Protein AF-A0A847ESX6-F1 (afdb_monomer)

Organism: NCBI:txid2099670

Mean predicted aligned error: 8.02 Å

pLDDT: mean 82.19, std 10.92, range [34.5, 93.5]

Sequence (165 aa):
MLENREIPPISSFENTEIENQYFTDILIKENPRFFQEMELWESNSNMAFLSNDALISQEDKEILPPYMYFVFSKYGLTQFNCSSRCPLGIEIMNKAVRGIIELGNGEGVKDLIVSQWKAFHRVRRTKGLLKLKMDIRSLTVSGMHINGGVRDFYENILTNTSLII

Nearest PDB structures (foldseek):
  4bts-assembly1_AJ  TM=2.901E-01  e=7.976E+00  Tetrahymena thermophila

Secondary structure (DSSP, 8-state):
------PPPGGG-SSHHHHHHHHHHHHHHH-TTT-EEEEETTTTEEEEEEE-STTS-HHHHHHS-S-SEEEEETTEEEEEEES-SSPPPHHHHHHHHHHHHHHHTTSPEEEEEEEEEEE----GGGTT----SEEEEEEEEEEEEETTHHHHHHHHTGGGSTT--

Structure (mmCIF, N/CA/C/O backbone):
data_AF-A0A847ESX6-F1
#
_entry.id   AF-A0A847ESX6-F1
#
loop_
_atom_site.group_PDB
_atom_site.id
_atom_site.type_symbol
_atom_site.label_atom_id
_atom_site.label_alt_id
_atom_site.label_comp_id
_atom_site.label_asym_id
_atom_site.label_entity_id
_atom_site.label_seq_id
_atom_site.pdbx_PDB_ins_code
_atom_site.Cartn_x
_atom_site.Cartn_y
_atom_site.Cartn_z
_atom_site.occupancy
_atom_site.B_iso_or_equiv
_atom_site.auth_seq_id
_atom_site.auth_comp_id
_atom_site.auth_asym_id
_atom_site.auth_atom_id
_atom_site.pdbx_PDB_model_num
ATOM 1 N N . MET A 1 1 ? -3.237 27.431 -7.452 1.00 34.50 1 MET A N 1
ATOM 2 C CA . MET A 1 1 ? -2.524 27.713 -8.712 1.00 34.50 1 MET A CA 1
ATOM 3 C C . MET A 1 1 ? -1.583 26.545 -8.887 1.00 34.50 1 MET A C 1
ATOM 5 O O . MET A 1 1 ? -0.622 26.478 -8.139 1.00 34.50 1 MET A O 1
ATOM 9 N N . LEU A 1 2 ? -1.935 25.589 -9.746 1.00 40.19 2 LEU A N 1
ATOM 10 C CA . LEU A 1 2 ? -1.064 24.463 -10.077 1.00 40.19 2 LEU A CA 1
ATOM 11 C C . LEU A 1 2 ? 0.121 25.052 -10.842 1.00 40.19 2 LEU A C 1
ATOM 13 O O . LEU A 1 2 ? -0.061 25.586 -11.937 1.00 40.19 2 LEU A O 1
ATOM 17 N N . GLU A 1 3 ? 1.304 25.074 -10.233 1.00 41.41 3 GLU A N 1
ATOM 18 C CA . GLU A 1 3 ? 2.518 25.365 -10.987 1.00 41.41 3 GLU A CA 1
ATOM 19 C C . GLU A 1 3 ? 2.617 24.322 -12.102 1.00 41.41 3 GLU A C 1
ATOM 21 O O . GLU A 1 3 ? 2.575 23.122 -11.837 1.00 41.41 3 GLU A O 1
ATOM 26 N N . ASN A 1 4 ? 2.713 24.790 -13.350 1.00 45.53 4 ASN A N 1
ATOM 27 C CA . ASN A 1 4 ? 3.018 23.971 -14.518 1.00 45.53 4 ASN A CA 1
ATOM 28 C C . ASN A 1 4 ? 4.405 23.347 -14.327 1.00 45.53 4 ASN A C 1
ATOM 30 O O . ASN A 1 4 ? 5.403 23.862 -14.831 1.00 45.53 4 ASN A O 1
ATOM 34 N N . ARG A 1 5 ? 4.491 22.266 -13.557 1.00 56.41 5 ARG A N 1
ATOM 35 C CA . ARG A 1 5 ? 5.673 21.421 -13.544 1.00 56.41 5 ARG A CA 1
ATOM 36 C C . ARG A 1 5 ? 5.587 20.522 -14.757 1.00 56.41 5 ARG A C 1
ATOM 38 O O . ARG A 1 5 ? 4.660 19.727 -14.893 1.00 56.41 5 ARG A O 1
ATOM 45 N N . GLU A 1 6 ? 6.557 20.672 -15.646 1.00 61.91 6 GLU A N 1
ATOM 46 C CA . GLU A 1 6 ? 6.801 19.688 -16.687 1.00 61.91 6 GLU A CA 1
ATOM 47 C C . GLU A 1 6 ? 7.205 18.391 -15.985 1.00 61.91 6 GLU A C 1
ATOM 49 O O . GLU A 1 6 ? 8.314 18.271 -15.461 1.00 61.91 6 GLU A O 1
ATOM 54 N N . ILE A 1 7 ? 6.266 17.446 -15.894 1.00 68.75 7 ILE A N 1
ATOM 55 C CA . ILE A 1 7 ? 6.563 16.115 -15.379 1.00 68.75 7 ILE A CA 1
ATOM 56 C C . ILE A 1 7 ? 7.631 15.524 -16.303 1.00 68.75 7 ILE A C 1
ATOM 58 O O . ILE A 1 7 ? 7.418 15.491 -17.522 1.00 68.75 7 ILE A O 1
ATOM 62 N N . PRO A 1 8 ? 8.782 15.085 -15.768 1.00 71.31 8 PRO A N 1
ATOM 63 C CA . PRO A 1 8 ? 9.856 14.573 -16.597 1.00 71.31 8 PRO A CA 1
ATOM 64 C C . PRO A 1 8 ? 9.357 13.429 -17.502 1.00 71.31 8 PRO A C 1
ATOM 66 O O . PRO A 1 8 ? 8.606 12.550 -17.052 1.00 71.31 8 PRO A O 1
ATOM 69 N N . PRO A 1 9 ? 9.722 13.426 -18.796 1.00 71.62 9 PRO A N 1
ATOM 70 C CA . PRO A 1 9 ? 9.326 12.358 -19.707 1.00 71.62 9 PRO A CA 1
ATOM 71 C C . PRO A 1 9 ? 9.936 11.029 -19.250 1.00 71.62 9 PRO A C 1
ATOM 73 O O . PRO A 1 9 ? 11.037 11.014 -18.721 1.00 71.62 9 PRO A O 1
ATOM 76 N N . ILE A 1 10 ? 9.262 9.900 -19.491 1.00 67.38 10 ILE A N 1
ATOM 77 C CA . ILE A 1 10 ? 9.722 8.554 -19.068 1.00 67.38 10 ILE A CA 1
ATOM 78 C C . ILE A 1 10 ? 11.192 8.295 -19.461 1.00 67.38 10 ILE A C 1
ATOM 80 O O . ILE A 1 10 ? 11.952 7.695 -18.709 1.00 67.38 10 ILE A O 1
ATOM 84 N N . SER A 1 11 ? 11.628 8.827 -20.608 1.00 66.81 11 SER A N 1
ATOM 85 C CA . SER A 1 11 ? 13.001 8.710 -21.113 1.00 66.81 11 SER A CA 1
ATOM 86 C C . SER A 1 11 ? 14.084 9.371 -20.248 1.00 66.81 11 SER A C 1
ATOM 88 O O . SER A 1 11 ? 15.261 9.189 -20.544 1.00 66.81 11 SER A O 1
ATOM 90 N N . SER A 1 12 ? 13.732 10.178 -19.242 1.00 72.12 12 SER A N 1
ATOM 91 C CA . SER A 1 12 ? 14.706 10.822 -18.351 1.00 72.12 12 SER A CA 1
ATOM 92 C C . SER A 1 12 ? 15.151 9.941 -17.186 1.00 72.12 12 SER A C 1
ATOM 94 O O . SER A 1 12 ? 16.097 10.305 -16.491 1.00 72.12 12 SER A O 1
ATOM 96 N N . PHE A 1 13 ? 14.468 8.824 -16.933 1.00 76.69 13 PHE A N 1
ATOM 97 C CA . PHE A 1 13 ? 14.797 7.925 -15.832 1.00 76.69 13 PHE A CA 1
ATOM 98 C C . PHE A 1 13 ? 15.602 6.730 -16.337 1.00 76.69 13 PHE A C 1
ATOM 100 O O . PHE A 1 13 ? 15.223 6.078 -17.306 1.00 76.69 13 PHE A O 1
ATOM 107 N N . GLU A 1 14 ? 16.718 6.433 -15.666 1.00 75.06 14 GLU A N 1
ATOM 108 C CA . GLU A 1 14 ? 17.575 5.298 -16.032 1.00 75.06 14 GLU A CA 1
ATOM 109 C C . GLU A 1 14 ? 16.876 3.956 -15.775 1.00 75.06 14 GLU A C 1
ATOM 111 O O . GLU A 1 14 ? 17.063 3.021 -16.545 1.00 75.06 14 GLU A O 1
ATOM 116 N N . ASN A 1 15 ? 16.066 3.872 -14.709 1.00 84.88 15 ASN A N 1
ATOM 117 C CA . ASN A 1 15 ? 15.321 2.680 -14.296 1.00 84.88 15 ASN A CA 1
ATOM 118 C C . ASN A 1 15 ? 13.993 3.053 -13.611 1.00 84.88 15 ASN A C 1
ATOM 120 O O . ASN A 1 15 ? 13.876 4.122 -13.007 1.00 84.88 15 ASN A O 1
ATOM 124 N N . THR A 1 16 ? 13.035 2.117 -13.602 1.00 85.00 16 THR A N 1
ATOM 125 C CA . THR A 1 16 ? 11.720 2.271 -12.944 1.00 85.00 16 THR A CA 1
ATOM 126 C C . THR A 1 16 ? 11.823 2.562 -11.449 1.00 85.00 16 THR A C 1
ATOM 128 O O . THR A 1 16 ? 10.997 3.283 -10.902 1.00 85.00 16 THR A O 1
ATOM 131 N N . GLU A 1 17 ? 12.848 2.043 -10.769 1.00 86.62 17 GLU A N 1
ATOM 132 C CA . GLU A 1 17 ? 13.025 2.284 -9.333 1.00 86.62 17 GLU A CA 1
ATOM 133 C C . GLU A 1 17 ? 13.301 3.757 -9.009 1.00 86.62 17 GLU A C 1
ATOM 135 O O . GLU A 1 17 ? 12.810 4.276 -8.007 1.00 86.62 17 GLU A O 1
ATOM 140 N N . ILE A 1 18 ? 14.067 4.434 -9.868 1.00 86.75 18 ILE A N 1
ATOM 141 C CA . ILE A 1 18 ? 14.423 5.847 -9.700 1.00 86.75 18 ILE A CA 1
ATOM 142 C C . ILE A 1 18 ? 13.198 6.719 -9.970 1.00 86.75 18 ILE A C 1
ATOM 144 O O . ILE A 1 18 ? 12.928 7.650 -9.215 1.00 86.75 18 ILE A O 1
ATOM 148 N N . GLU A 1 19 ? 12.435 6.384 -11.010 1.00 88.06 19 GLU A N 1
ATOM 149 C CA . GLU A 1 19 ? 11.162 7.037 -11.315 1.00 88.06 19 GLU A CA 1
ATOM 150 C C . GLU A 1 19 ? 10.180 6.911 -10.143 1.00 88.06 19 GLU A C 1
ATOM 152 O O . GLU A 1 19 ? 9.670 7.909 -9.636 1.00 88.06 19 GLU A O 1
ATOM 157 N N . ASN A 1 20 ? 9.976 5.692 -9.642 1.00 89.62 20 ASN A N 1
ATOM 158 C CA . ASN A 1 20 ? 9.097 5.439 -8.507 1.00 89.62 20 ASN A CA 1
ATOM 159 C C . ASN A 1 20 ? 9.529 6.206 -7.253 1.00 89.62 20 ASN A C 1
ATOM 161 O O . ASN A 1 20 ? 8.683 6.779 -6.562 1.00 89.62 20 ASN A O 1
ATOM 165 N N . GLN A 1 21 ? 10.830 6.224 -6.947 1.00 88.94 21 GLN A N 1
ATOM 166 C CA . GLN A 1 21 ? 11.340 6.952 -5.788 1.00 88.94 21 GLN A CA 1
ATOM 167 C C . GLN A 1 21 ? 11.126 8.460 -5.943 1.00 88.94 21 GLN A C 1
ATOM 169 O O . GLN A 1 21 ? 10.673 9.094 -4.998 1.00 88.94 21 GLN A O 1
ATOM 174 N N . TYR A 1 22 ? 11.355 9.018 -7.136 1.00 89.25 22 TYR A N 1
ATOM 175 C CA . TYR A 1 22 ? 11.132 10.437 -7.417 1.00 89.25 22 TYR A CA 1
ATOM 176 C C . TYR A 1 22 ? 9.694 10.871 -7.097 1.00 89.25 22 TYR A C 1
ATOM 178 O O . TYR A 1 22 ? 9.482 11.836 -6.362 1.00 89.25 22 TYR A O 1
ATOM 186 N N . PHE A 1 23 ? 8.697 10.127 -7.582 1.00 87.75 23 PHE A N 1
ATOM 187 C CA . PHE A 1 23 ? 7.294 10.419 -7.272 1.00 87.75 23 PHE A CA 1
ATOM 188 C C . PHE A 1 23 ? 6.951 10.163 -5.800 1.00 87.75 23 PHE A C 1
ATOM 190 O O . PHE A 1 23 ? 6.185 10.919 -5.206 1.00 87.75 23 PHE A O 1
ATOM 197 N N . THR A 1 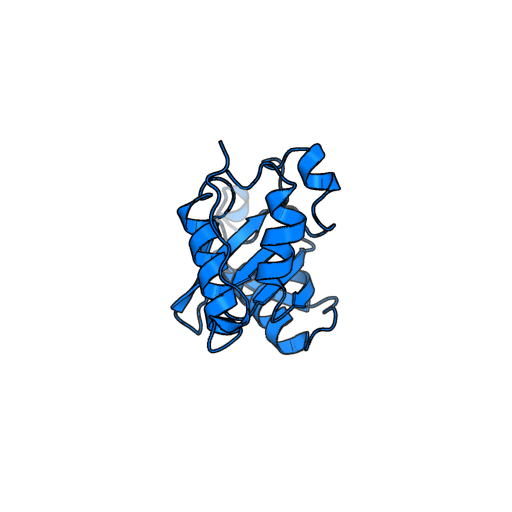24 ? 7.540 9.135 -5.185 1.00 89.19 24 THR A N 1
ATOM 198 C CA . THR A 1 24 ? 7.356 8.851 -3.752 1.00 89.19 24 THR A CA 1
ATOM 199 C C . THR A 1 24 ? 7.859 10.016 -2.891 1.00 89.19 24 TH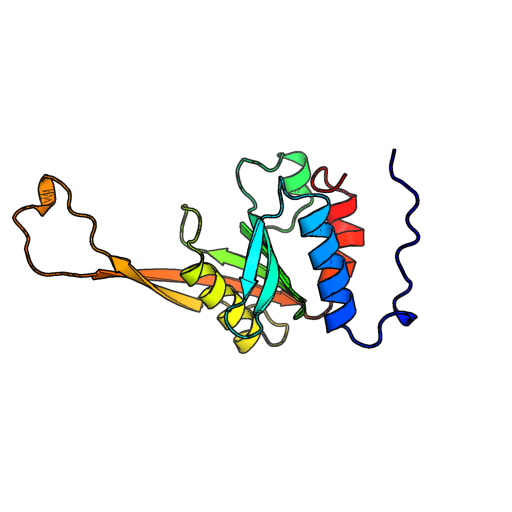R A C 1
ATOM 201 O O . THR A 1 24 ? 7.160 10.453 -1.976 1.00 89.19 24 THR A O 1
ATOM 204 N N . ASP A 1 25 ? 9.025 10.573 -3.219 1.00 89.00 25 ASP A N 1
ATOM 205 C CA . ASP A 1 25 ? 9.619 11.705 -2.504 1.00 89.00 25 ASP A CA 1
ATOM 206 C C . ASP A 1 25 ? 8.782 12.983 -2.665 1.00 89.00 25 ASP A C 1
ATOM 208 O O . ASP A 1 25 ? 8.611 13.738 -1.704 1.00 89.00 25 ASP A O 1
ATOM 212 N N . ILE A 1 26 ? 8.209 13.210 -3.854 1.00 88.50 26 ILE A N 1
ATOM 213 C CA . ILE A 1 26 ? 7.261 14.307 -4.100 1.00 88.50 26 ILE A CA 1
ATOM 214 C C . ILE A 1 26 ? 6.038 14.174 -3.189 1.00 88.50 26 ILE A C 1
ATOM 216 O O . ILE A 1 26 ? 5.671 15.134 -2.511 1.00 88.50 26 ILE A O 1
ATOM 220 N N . LEU A 1 27 ? 5.429 12.985 -3.127 1.00 88.19 27 LEU A N 1
ATOM 221 C CA . LEU A 1 27 ? 4.242 12.743 -2.302 1.00 88.19 27 LEU A CA 1
ATOM 222 C C . LEU A 1 27 ? 4.501 13.033 -0.820 1.00 88.19 27 LEU A C 1
ATOM 224 O O . LEU A 1 27 ? 3.688 13.694 -0.173 1.00 88.19 27 LEU A O 1
ATOM 228 N N . ILE A 1 28 ? 5.649 12.591 -0.301 1.00 88.19 28 ILE A N 1
ATOM 229 C CA . ILE A 1 28 ? 6.047 12.817 1.095 1.00 88.19 28 ILE A CA 1
ATOM 230 C C . ILE A 1 28 ? 6.293 14.305 1.362 1.00 88.19 28 ILE A C 1
ATOM 232 O O . ILE A 1 28 ? 5.821 14.849 2.362 1.00 88.19 28 ILE A O 1
ATOM 236 N N . LYS A 1 29 ? 7.040 14.973 0.478 1.00 87.00 29 LYS A N 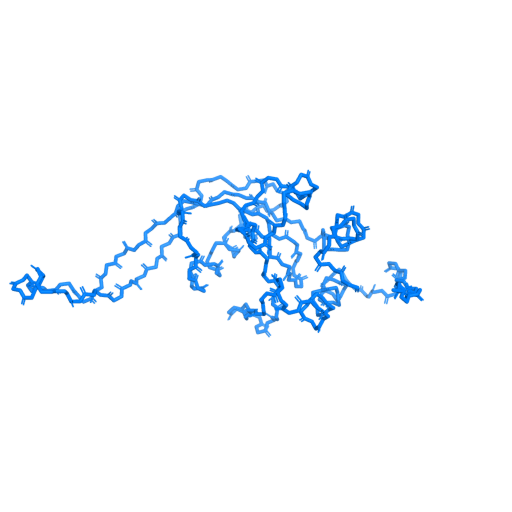1
ATOM 237 C CA . LYS A 1 29 ? 7.493 16.349 0.700 1.00 87.00 29 LYS A CA 1
ATOM 238 C C . LYS A 1 29 ? 6.372 17.372 0.549 1.00 87.00 29 LYS A C 1
ATOM 240 O O . LYS A 1 29 ? 6.331 18.343 1.302 1.00 87.00 29 LYS A O 1
ATOM 245 N N . GLU A 1 30 ? 5.498 17.181 -0.431 1.00 85.38 30 GLU A N 1
ATOM 246 C CA . GLU A 1 30 ? 4.485 18.176 -0.798 1.00 85.38 30 GLU A CA 1
ATOM 247 C C . GLU A 1 30 ? 3.166 17.954 -0.066 1.00 85.38 30 GLU A C 1
ATOM 249 O O . GLU A 1 30 ? 2.481 18.920 0.265 1.00 85.38 30 GLU A O 1
ATOM 254 N N . ASN A 1 31 ? 2.846 16.701 0.274 1.00 85.50 31 ASN A N 1
ATOM 255 C CA . ASN A 1 31 ? 1.551 16.338 0.846 1.00 85.50 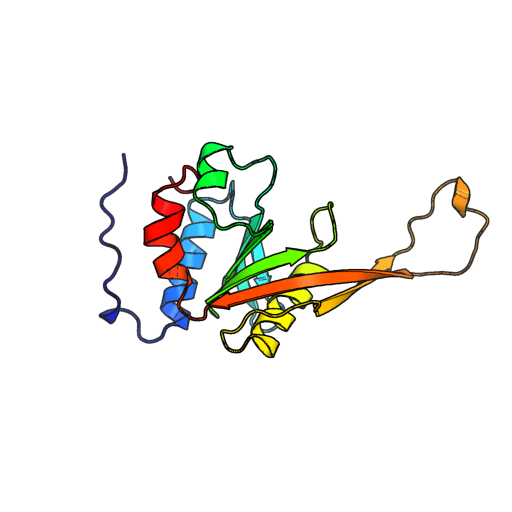31 ASN A CA 1
ATOM 256 C C . ASN A 1 31 ? 1.664 15.553 2.170 1.00 85.50 31 ASN A C 1
ATOM 258 O O . ASN A 1 31 ? 0.961 14.553 2.358 1.00 85.50 31 ASN A O 1
ATOM 262 N N . PRO A 1 32 ? 2.450 16.026 3.163 1.00 83.56 32 PRO A N 1
ATOM 263 C CA . PRO A 1 32 ? 2.685 15.301 4.419 1.00 83.56 32 PRO A CA 1
ATOM 264 C C . PRO A 1 32 ? 1.425 15.134 5.283 1.00 83.56 32 PRO A C 1
ATOM 266 O O . PRO A 1 32 ? 1.409 14.369 6.245 1.00 83.56 32 PRO A O 1
ATOM 269 N N . ARG A 1 33 ? 0.350 15.873 4.976 1.00 84.06 33 ARG A N 1
ATOM 270 C CA . ARG A 1 33 ? -0.936 15.759 5.675 1.00 84.06 33 ARG A CA 1
ATOM 271 C C . ARG A 1 33 ? -1.636 14.429 5.390 1.00 84.06 33 ARG A C 1
ATOM 273 O O . ARG A 1 33 ? -2.337 13.927 6.266 1.00 84.06 33 ARG A O 1
ATOM 280 N N . PHE A 1 34 ? -1.484 13.911 4.175 1.00 84.62 34 PHE A N 1
ATOM 281 C CA . PHE A 1 34 ? -2.156 12.695 3.715 1.00 84.62 34 PHE A CA 1
ATOM 282 C C . PHE A 1 34 ? -1.182 11.528 3.570 1.00 84.62 34 PHE A C 1
ATOM 284 O O . PHE A 1 34 ? -1.563 10.389 3.830 1.00 84.62 34 PHE A O 1
ATOM 291 N N . PHE A 1 35 ? 0.067 11.819 3.204 1.00 87.62 35 PHE A N 1
ATOM 292 C CA . PHE A 1 35 ? 1.106 10.822 3.003 1.00 87.62 35 PHE A CA 1
ATOM 293 C C . PHE A 1 35 ? 2.051 10.789 4.201 1.00 87.62 35 PHE A C 1
ATOM 295 O O . PHE A 1 35 ? 2.764 11.750 4.480 1.00 87.62 35 PHE A O 1
ATOM 302 N N . GLN A 1 36 ? 2.059 9.663 4.910 1.00 86.56 36 GLN A N 1
ATOM 303 C CA . GLN A 1 36 ? 2.985 9.420 6.006 1.00 86.56 36 GLN A CA 1
ATOM 304 C C . GLN A 1 36 ? 4.270 8.778 5.477 1.00 86.56 36 GLN A C 1
ATOM 306 O O . GLN A 1 36 ? 4.221 7.768 4.777 1.00 86.56 36 GLN A O 1
ATOM 311 N N . GLU A 1 37 ? 5.420 9.332 5.850 1.00 87.25 37 GLU A N 1
ATOM 312 C CA . GLU A 1 37 ? 6.723 8.733 5.561 1.00 87.25 37 GLU A CA 1
ATOM 313 C C . GLU A 1 37 ? 6.973 7.515 6.461 1.00 87.25 37 GLU A C 1
ATOM 315 O O . GLU A 1 37 ? 6.784 7.567 7.682 1.00 87.25 37 GLU A O 1
ATOM 320 N N . MET A 1 38 ? 7.390 6.407 5.851 1.00 84.62 38 MET A N 1
ATOM 321 C CA . MET A 1 38 ? 7.745 5.169 6.542 1.00 84.62 38 MET A CA 1
ATOM 322 C C . MET A 1 38 ? 8.991 4.545 5.917 1.00 84.62 38 MET A C 1
ATOM 324 O O . MET A 1 38 ? 9.141 4.527 4.700 1.00 84.62 38 MET A O 1
ATOM 328 N N . GLU A 1 39 ? 9.865 3.970 6.738 1.00 84.75 39 GLU A N 1
ATOM 329 C CA . GLU A 1 39 ? 11.049 3.260 6.249 1.00 84.75 39 GLU A CA 1
ATOM 330 C C . GLU A 1 39 ? 10.726 1.802 5.901 1.00 84.75 39 GLU A C 1
ATOM 332 O O . GLU A 1 39 ? 10.144 1.059 6.709 1.00 84.75 39 GLU A O 1
ATOM 337 N N . LEU A 1 40 ? 11.170 1.360 4.720 1.00 79.25 40 LEU A N 1
ATOM 338 C CA . LEU A 1 40 ? 11.178 -0.059 4.383 1.00 79.25 40 LEU A CA 1
ATOM 339 C C . LEU A 1 40 ? 12.398 -0.730 5.017 1.00 79.25 40 LEU A C 1
ATOM 341 O O . LEU A 1 40 ? 13.541 -0.422 4.679 1.00 79.25 40 LEU A O 1
ATOM 345 N N . TRP A 1 41 ? 12.138 -1.698 5.896 1.00 72.31 41 TRP A N 1
ATOM 346 C CA . TRP A 1 41 ? 13.146 -2.329 6.754 1.00 72.31 41 TRP A CA 1
ATOM 347 C C . TRP A 1 41 ? 14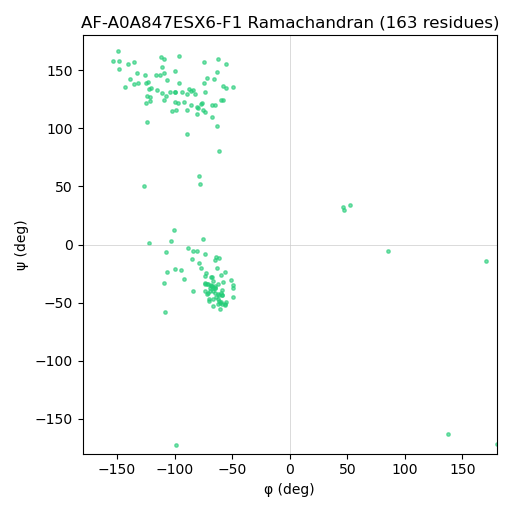.343 -2.968 6.038 1.00 72.31 41 TRP A C 1
ATOM 349 O O . TRP A 1 41 ? 15.382 -3.138 6.665 1.00 72.31 41 TRP A O 1
ATOM 359 N N . GLU A 1 42 ? 14.218 -3.350 4.766 1.00 66.44 42 GLU A N 1
ATOM 360 C CA . GLU A 1 42 ? 15.281 -4.081 4.059 1.00 66.44 42 GLU A CA 1
ATOM 361 C C . GLU A 1 42 ? 16.150 -3.210 3.150 1.00 66.44 42 GLU A C 1
ATOM 363 O O . GLU A 1 42 ? 17.271 -3.600 2.837 1.00 66.44 42 GLU A O 1
ATOM 368 N N . SER A 1 43 ? 15.674 -2.035 2.735 1.00 63.47 43 SER A N 1
ATOM 369 C CA . SER A 1 43 ? 16.399 -1.183 1.781 1.00 63.47 43 SER A CA 1
ATOM 370 C C . SER A 1 43 ? 16.720 0.215 2.290 1.00 63.47 43 SER A C 1
ATOM 372 O O . SER A 1 43 ? 17.288 0.989 1.522 1.00 63.47 43 SER A O 1
ATOM 374 N N . ASN A 1 44 ? 16.359 0.551 3.538 1.00 67.75 44 ASN A N 1
ATOM 375 C CA . ASN A 1 44 ? 16.417 1.919 4.079 1.00 67.75 44 ASN A CA 1
ATOM 376 C C . ASN A 1 44 ? 15.813 2.953 3.111 1.00 67.75 44 ASN A C 1
ATOM 378 O O . ASN A 1 44 ? 16.254 4.096 3.041 1.00 67.75 44 ASN A O 1
ATOM 382 N N . SER A 1 45 ? 14.843 2.519 2.306 1.00 75.50 45 SER A N 1
ATOM 383 C CA . SER A 1 45 ? 14.178 3.363 1.324 1.00 75.50 45 SER A CA 1
ATOM 384 C C . SER A 1 45 ? 12.889 3.888 1.922 1.00 75.50 45 SER A C 1
ATOM 386 O O . SER A 1 45 ? 12.146 3.132 2.561 1.00 75.50 45 SER A O 1
ATOM 388 N N . ASN A 1 46 ? 12.612 5.154 1.652 1.00 83.94 46 ASN A N 1
ATOM 389 C CA . ASN A 1 46 ? 11.395 5.801 2.095 1.00 83.94 46 ASN A CA 1
ATOM 390 C C . ASN A 1 46 ? 10.192 5.289 1.309 1.00 83.94 46 ASN A C 1
ATOM 392 O O . ASN A 1 46 ? 10.269 5.023 0.107 1.00 83.94 46 ASN A O 1
ATOM 396 N N . MET A 1 47 ? 9.077 5.161 2.012 1.00 88.19 47 MET A N 1
ATOM 397 C CA . MET A 1 47 ? 7.780 4.833 1.455 1.00 88.19 47 MET A CA 1
ATOM 398 C C . MET A 1 47 ? 6.774 5.896 1.858 1.00 88.19 47 MET A C 1
ATOM 400 O O . MET A 1 47 ? 6.749 6.328 3.012 1.00 88.19 47 MET A O 1
ATOM 404 N N . ALA A 1 48 ? 5.923 6.278 0.913 1.00 89.38 48 ALA A N 1
ATOM 405 C CA . ALA A 1 48 ? 4.772 7.119 1.187 1.00 89.38 48 ALA A CA 1
ATOM 406 C C . ALA A 1 48 ? 3.575 6.215 1.480 1.00 89.38 48 ALA A C 1
ATOM 408 O O . ALA A 1 48 ? 3.206 5.369 0.663 1.00 89.38 48 ALA A O 1
ATOM 409 N N . PHE A 1 49 ? 2.972 6.385 2.648 1.00 90.69 49 PHE A N 1
ATOM 410 C CA . PHE A 1 49 ? 1.802 5.636 3.071 1.00 90.69 49 PHE A CA 1
ATOM 411 C C . PHE A 1 49 ? 0.560 6.520 3.052 1.00 90.69 49 PHE A C 1
ATOM 413 O O . PHE A 1 49 ? 0.535 7.575 3.681 1.00 90.69 49 PHE A O 1
ATOM 420 N N . LEU A 1 50 ? -0.483 6.050 2.374 1.00 90.25 50 LEU A N 1
ATOM 421 C CA . LEU A 1 50 ? -1.795 6.677 2.329 1.00 90.25 50 LEU A CA 1
ATOM 422 C C . LEU A 1 50 ? -2.840 5.688 2.853 1.00 90.25 50 LEU A C 1
ATOM 424 O O . LEU A 1 50 ? -2.994 4.582 2.322 1.00 90.25 50 LEU A O 1
ATOM 428 N N . SER A 1 51 ? -3.585 6.098 3.879 1.00 88.00 51 SER A N 1
ATOM 429 C CA . SER A 1 51 ? -4.738 5.350 4.374 1.00 88.00 51 SER A CA 1
ATOM 430 C C . SER A 1 51 ? -6.043 5.938 3.853 1.00 88.00 51 SER A C 1
ATOM 432 O O . SER A 1 51 ? -6.304 7.137 3.958 1.00 88.00 51 SER A O 1
ATOM 434 N N . ASN A 1 52 ? -6.902 5.071 3.322 1.00 85.31 52 ASN A N 1
ATOM 435 C CA . ASN A 1 52 ? -8.239 5.423 2.864 1.00 85.31 52 ASN A CA 1
ATOM 436 C C . ASN A 1 52 ? -9.223 5.535 4.042 1.00 85.31 52 ASN A C 1
ATOM 438 O O . ASN A 1 52 ? -10.212 4.807 4.153 1.00 85.31 52 ASN A O 1
ATOM 442 N N . ASP A 1 53 ? -8.903 6.436 4.968 1.00 80.69 53 ASP A N 1
ATOM 443 C CA . ASP A 1 53 ? -9.608 6.611 6.233 1.00 80.69 53 ASP A CA 1
ATOM 444 C C . ASP A 1 53 ? -10.617 7.770 6.173 1.00 80.69 53 ASP A C 1
ATOM 446 O O . ASP A 1 53 ? -10.899 8.360 5.130 1.00 80.69 53 ASP A O 1
ATOM 450 N N . ALA A 1 54 ? -11.210 8.123 7.315 1.00 72.06 54 ALA A N 1
ATOM 451 C CA . ALA A 1 54 ? -12.134 9.254 7.444 1.00 72.06 54 ALA A CA 1
ATOM 452 C C . ALA A 1 54 ? -11.512 10.626 7.107 1.00 72.06 54 ALA A C 1
ATOM 454 O O . ALA A 1 54 ? -12.245 11.604 6.997 1.00 72.06 54 ALA A O 1
ATOM 455 N N . LEU A 1 55 ? -10.185 10.704 6.965 1.00 77.62 55 LEU A N 1
ATOM 456 C CA . LEU A 1 55 ? -9.479 11.923 6.568 1.00 77.62 55 LEU A CA 1
ATOM 457 C C . LEU A 1 55 ? -9.678 12.271 5.088 1.00 77.62 55 LEU A C 1
ATOM 459 O O . LEU A 1 55 ? -9.556 13.439 4.731 1.00 77.62 55 LEU A O 1
ATOM 463 N N . ILE A 1 56 ? -9.989 11.277 4.253 1.00 84.00 56 ILE A N 1
ATOM 464 C CA . ILE A 1 56 ? -10.247 11.463 2.826 1.00 84.00 56 ILE A CA 1
ATOM 465 C C . ILE A 1 56 ? -11.730 11.802 2.624 1.00 84.00 56 ILE A C 1
ATOM 467 O O . ILE A 1 56 ? -12.608 11.159 3.219 1.00 84.00 56 ILE A O 1
ATOM 471 N N . SER A 1 57 ? -12.000 12.818 1.799 1.00 85.00 57 SER A N 1
ATOM 472 C CA . SER A 1 57 ? -13.357 13.255 1.462 1.00 85.00 57 SER A CA 1
ATOM 473 C C . SER A 1 57 ? -14.137 12.146 0.738 1.00 85.00 57 SER A C 1
ATOM 475 O O . SER A 1 57 ? -13.555 11.200 0.211 1.00 85.00 57 SER A O 1
ATOM 477 N N . GLN A 1 58 ? -15.472 12.218 0.727 1.00 84.56 58 GLN A N 1
ATOM 478 C CA . GLN A 1 58 ? -16.270 11.234 -0.019 1.00 84.56 58 GLN A CA 1
ATOM 479 C C . GLN A 1 58 ? -16.023 11.326 -1.530 1.00 84.56 58 GLN A C 1
ATOM 481 O O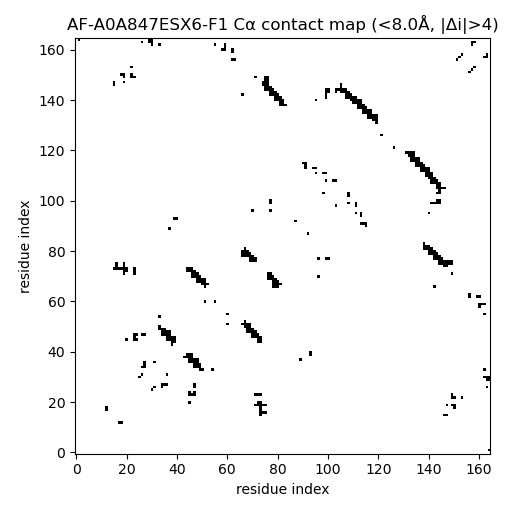 . GLN A 1 58 ? -15.953 10.291 -2.177 1.00 84.56 58 GLN A O 1
ATOM 486 N N . GLU A 1 59 ? -15.810 12.533 -2.054 1.00 85.38 59 GLU A N 1
ATOM 487 C CA . GLU A 1 59 ? -15.514 12.775 -3.471 1.00 85.38 59 GLU A CA 1
ATOM 488 C C . GLU A 1 59 ? -14.203 12.089 -3.885 1.00 85.38 59 GLU A C 1
ATOM 490 O O . GLU A 1 59 ? -14.167 11.332 -4.851 1.00 85.38 59 GLU A O 1
ATOM 495 N N . ASP A 1 60 ? -13.142 12.240 -3.087 1.00 86.81 60 ASP A N 1
ATOM 496 C CA . ASP A 1 60 ? -11.855 11.590 -3.363 1.00 86.81 60 ASP A CA 1
ATOM 497 C C . ASP A 1 60 ? -11.936 10.058 -3.233 1.00 86.81 60 ASP A C 1
ATOM 499 O O . ASP A 1 60 ? -11.243 9.325 -3.940 1.00 86.81 60 ASP A O 1
ATOM 503 N N . LYS A 1 61 ? -12.802 9.545 -2.348 1.00 85.69 61 LYS A N 1
ATOM 504 C CA . LYS A 1 61 ? -13.022 8.098 -2.175 1.00 85.69 61 LYS A CA 1
ATOM 505 C C . LYS A 1 61 ? -13.691 7.435 -3.365 1.00 85.69 61 LYS A C 1
ATOM 507 O O . LYS A 1 61 ? -13.501 6.238 -3.549 1.00 85.69 61 LYS A O 1
ATOM 512 N N . GLU A 1 62 ? -14.487 8.178 -4.126 1.00 86.69 62 GLU A N 1
ATOM 513 C CA . GLU A 1 62 ? -15.110 7.670 -5.349 1.00 86.69 62 GLU A CA 1
ATOM 514 C C . GLU A 1 62 ? -14.092 7.538 -6.490 1.00 86.69 62 GLU A C 1
ATOM 516 O O . GLU A 1 62 ? -14.252 6.679 -7.356 1.00 86.69 62 GLU A O 1
ATOM 521 N N . ILE A 1 63 ? -13.031 8.350 -6.466 1.00 87.75 63 ILE A N 1
ATOM 522 C CA . ILE A 1 63 ? -11.950 8.339 -7.460 1.00 87.75 63 ILE A CA 1
ATOM 523 C C . ILE A 1 63 ? -10.897 7.278 -7.115 1.00 87.75 63 ILE A C 1
ATOM 525 O O . ILE A 1 63 ? -10.381 6.593 -8.001 1.00 87.75 63 ILE A O 1
ATOM 529 N N . LEU A 1 64 ? -10.562 7.134 -5.830 1.00 88.25 64 LEU A N 1
ATOM 530 C CA . LEU A 1 64 ? -9.577 6.156 -5.380 1.00 88.25 64 LEU A CA 1
ATOM 531 C C . LEU A 1 64 ? -10.062 4.713 -5.601 1.00 88.25 64 LEU A C 1
ATOM 533 O O . LEU A 1 64 ? -11.226 4.394 -5.348 1.00 88.25 64 LEU A O 1
ATOM 537 N N . PRO A 1 65 ? -9.161 3.786 -5.976 1.00 88.06 65 PRO A N 1
ATOM 538 C CA . PRO A 1 65 ? -9.487 2.366 -6.001 1.00 88.06 65 PRO A CA 1
ATOM 539 C C . PRO A 1 65 ? -10.007 1.854 -4.641 1.00 88.06 65 PRO A C 1
ATOM 541 O O . PRO A 1 65 ? -9.659 2.406 -3.595 1.00 88.06 65 PRO A O 1
ATOM 544 N N . PRO A 1 66 ? -10.793 0.761 -4.608 1.00 89.69 66 PRO A N 1
ATOM 545 C CA . PRO A 1 66 ? -11.427 0.250 -3.389 1.00 89.69 66 PRO A CA 1
ATOM 546 C C . PRO A 1 66 ? -10.450 -0.537 -2.489 1.00 89.69 66 PRO A C 1
ATOM 548 O O . PRO A 1 66 ? -10.712 -1.677 -2.087 1.00 89.69 66 PRO A O 1
ATOM 551 N N . TYR A 1 67 ? -9.311 0.074 -2.167 1.00 90.62 67 TYR A N 1
ATOM 552 C CA . TYR A 1 67 ? -8.327 -0.423 -1.214 1.00 90.62 67 TYR A CA 1
ATOM 553 C C . TYR A 1 67 ? -8.263 0.474 0.026 1.00 90.62 67 TYR A C 1
ATOM 555 O O . TYR A 1 67 ? -8.446 1.691 -0.040 1.00 90.62 67 TYR A O 1
ATOM 563 N N . MET A 1 68 ? -8.013 -0.150 1.177 1.00 90.12 68 MET A N 1
ATOM 564 C CA . MET A 1 68 ? -7.847 0.531 2.462 1.00 90.12 68 MET A CA 1
ATOM 565 C C . MET A 1 68 ? -6.511 1.263 2.548 1.00 90.12 68 MET A C 1
ATOM 567 O O . MET A 1 68 ? -6.426 2.301 3.197 1.00 90.12 68 MET A O 1
ATOM 571 N N . TYR A 1 69 ? -5.470 0.714 1.926 1.00 91.81 69 TYR A N 1
ATOM 572 C CA . TYR A 1 69 ? -4.107 1.210 2.045 1.00 91.81 69 TYR A CA 1
ATOM 573 C C . TYR A 1 69 ? -3.418 1.266 0.690 1.00 91.81 69 TYR A C 1
ATOM 575 O O . TYR A 1 69 ? -3.501 0.317 -0.092 1.00 91.81 69 TYR A O 1
ATOM 583 N N . PHE A 1 70 ? -2.689 2.357 0.471 1.00 92.94 70 PHE A N 1
ATOM 584 C CA . PHE A 1 70 ? -1.824 2.572 -0.680 1.00 92.94 70 PHE A CA 1
ATOM 585 C C . PHE A 1 70 ? -0.418 2.884 -0.176 1.00 92.94 70 PHE A C 1
ATOM 587 O O . PHE A 1 70 ? -0.227 3.752 0.676 1.00 92.94 70 PHE A O 1
ATOM 594 N N . VAL A 1 71 ? 0.566 2.150 -0.680 1.00 92.69 71 VAL A N 1
ATOM 595 C CA . VAL A 1 71 ? 1.975 2.307 -0.323 1.00 92.69 71 VAL A CA 1
ATOM 596 C C . VAL A 1 71 ? 2.770 2.533 -1.593 1.00 92.69 71 VAL A C 1
ATOM 598 O O . VAL A 1 71 ? 2.773 1.685 -2.485 1.00 92.69 71 VAL A O 1
ATOM 601 N N . PHE A 1 72 ? 3.462 3.662 -1.646 1.00 92.88 72 PHE A N 1
ATOM 602 C CA . PHE A 1 72 ? 4.354 4.044 -2.731 1.00 92.88 72 PHE A CA 1
ATOM 603 C C . PHE A 1 72 ? 5.788 3.834 -2.263 1.00 92.88 72 PHE A C 1
ATOM 605 O O . PHE A 1 72 ? 6.150 4.232 -1.158 1.00 92.88 72 PHE A O 1
ATOM 612 N N . SER A 1 73 ? 6.589 3.162 -3.077 1.00 91.19 73 SER A N 1
ATOM 613 C CA . SER A 1 73 ? 7.982 2.837 -2.773 1.00 91.19 73 SER A CA 1
ATOM 614 C C . SER A 1 73 ? 8.784 2.795 -4.066 1.00 91.19 73 SER A C 1
ATOM 616 O O . SER A 1 73 ? 8.192 2.653 -5.136 1.00 91.19 73 SER A O 1
ATOM 618 N N . LYS A 1 74 ? 10.121 2.782 -3.986 1.00 89.31 74 LYS A N 1
ATOM 619 C CA . LYS A 1 74 ? 10.975 2.517 -5.159 1.00 89.31 74 LYS A CA 1
ATOM 620 C C . LYS A 1 74 ? 10.594 1.248 -5.934 1.00 89.31 74 LYS A C 1
ATOM 622 O O . LYS A 1 74 ? 10.766 1.199 -7.144 1.00 89.31 74 LYS A O 1
ATOM 627 N N . TYR A 1 75 ? 10.051 0.229 -5.265 1.00 88.44 75 TYR A N 1
ATOM 628 C CA . TYR A 1 75 ? 9.669 -1.024 -5.923 1.00 88.44 75 TYR A CA 1
ATOM 629 C C . TYR A 1 75 ? 8.367 -0.905 -6.713 1.00 88.44 75 TYR A C 1
ATOM 631 O O . TYR A 1 75 ? 8.139 -1.705 -7.611 1.00 88.44 75 TYR A O 1
ATOM 639 N N . GLY A 1 76 ? 7.535 0.092 -6.402 1.00 90.00 76 GLY A N 1
ATOM 640 C CA . GLY A 1 76 ? 6.262 0.326 -7.065 1.00 90.00 76 GLY A CA 1
ATOM 641 C C . GLY A 1 76 ? 5.143 0.685 -6.094 1.00 90.00 76 GLY A C 1
ATOM 642 O O . GLY A 1 76 ? 5.369 1.035 -4.929 1.00 90.00 76 GLY A O 1
ATOM 643 N N . LEU A 1 77 ? 3.917 0.557 -6.595 1.00 92.81 77 LEU A N 1
ATOM 644 C CA . LEU A 1 77 ? 2.681 0.829 -5.873 1.00 92.81 77 LEU A CA 1
ATOM 645 C C . LEU A 1 77 ? 2.092 -0.464 -5.309 1.00 92.81 77 LEU A C 1
ATOM 647 O O . LEU A 1 77 ? 1.752 -1.378 -6.055 1.00 92.81 77 LEU A O 1
ATOM 651 N N . THR A 1 78 ? 1.905 -0.519 -3.995 1.00 93.06 78 THR A N 1
ATOM 652 C CA . THR A 1 78 ? 1.220 -1.621 -3.312 1.00 93.06 78 THR A CA 1
ATOM 653 C C . THR A 1 78 ? -0.129 -1.147 -2.796 1.00 93.06 78 THR A C 1
ATOM 655 O O . THR A 1 78 ? -0.195 -0.186 -2.034 1.00 93.06 78 THR A O 1
ATOM 658 N N . GLN A 1 79 ? -1.204 -1.827 -3.183 1.00 93.19 79 GLN A N 1
ATOM 659 C CA . GLN A 1 79 ? -2.571 -1.501 -2.772 1.00 93.19 79 GLN A CA 1
ATOM 660 C C . GLN A 1 79 ? -3.173 -2.708 -2.070 1.00 93.19 79 GLN A C 1
ATOM 662 O O . GLN A 1 79 ? -3.133 -3.813 -2.614 1.00 93.19 79 GLN A O 1
ATOM 667 N N . PHE A 1 80 ? -3.705 -2.541 -0.861 1.00 93.12 80 PHE A N 1
ATOM 668 C CA . PHE A 1 80 ? -4.205 -3.688 -0.110 1.00 93.12 80 PHE A CA 1
ATOM 669 C C . PHE A 1 80 ? -5.303 -3.369 0.898 1.00 93.12 80 PHE A C 1
ATOM 671 O O . PHE A 1 80 ? -5.467 -2.254 1.389 1.00 93.12 80 PHE A O 1
ATOM 678 N N . ASN A 1 81 ? -6.048 -4.422 1.216 1.00 92.12 81 ASN A N 1
ATOM 679 C CA . ASN A 1 81 ? -7.076 -4.499 2.236 1.00 92.12 81 ASN A CA 1
ATOM 680 C C . ASN A 1 81 ? -6.606 -5.404 3.373 1.00 92.12 81 ASN A C 1
ATOM 682 O O . ASN A 1 81 ? -5.813 -6.328 3.171 1.00 92.12 81 ASN A O 1
ATOM 686 N N . CYS A 1 82 ? -7.119 -5.162 4.576 1.00 90.62 82 CYS A N 1
ATOM 687 C CA . CYS A 1 82 ? -6.850 -6.022 5.720 1.00 90.62 82 CYS A CA 1
ATOM 688 C C . CYS A 1 82 ? -8.125 -6.320 6.512 1.00 90.62 82 CYS A C 1
ATOM 690 O O . CYS A 1 82 ? -9.090 -5.559 6.483 1.00 90.62 82 CYS A O 1
ATOM 692 N N . SER A 1 83 ? -8.123 -7.418 7.267 1.00 88.19 83 SER A N 1
ATOM 693 C CA . SER A 1 83 ? -9.263 -7.789 8.116 1.00 88.19 83 SER A CA 1
ATOM 694 C C . SER A 1 83 ? -9.414 -6.926 9.380 1.00 88.19 83 SER A C 1
ATOM 696 O O . SER A 1 83 ? -10.420 -7.020 10.086 1.00 88.19 83 SER A O 1
ATOM 698 N N . SER A 1 84 ? -8.441 -6.058 9.680 1.00 82.75 84 SER A N 1
ATOM 699 C CA . SER A 1 84 ? -8.488 -5.141 10.822 1.00 82.75 84 SER A CA 1
ATOM 700 C C . SER A 1 84 ? -9.257 -3.871 10.479 1.00 82.75 84 SER A C 1
ATOM 702 O O . SER A 1 84 ? -8.960 -3.203 9.501 1.00 82.75 84 SER A O 1
ATOM 704 N N . ARG A 1 85 ? -10.174 -3.466 11.364 1.00 72.00 85 ARG A N 1
ATOM 705 C CA . ARG A 1 85 ? -10.804 -2.131 11.317 1.00 72.00 85 ARG A CA 1
ATOM 706 C C . ARG A 1 85 ? -9.969 -1.037 11.989 1.00 72.00 85 ARG A C 1
ATOM 708 O O . ARG A 1 85 ? -10.365 0.120 11.998 1.00 72.00 85 ARG A O 1
ATOM 715 N N . CYS A 1 86 ? -8.864 -1.410 12.630 1.00 74.25 86 CYS A N 1
ATOM 716 C CA . CYS A 1 86 ? -7.949 -0.471 13.272 1.00 74.25 86 CYS A CA 1
ATOM 717 C C . CYS A 1 86 ? -6.739 -0.204 12.372 1.00 74.25 86 CYS A C 1
ATOM 719 O O . CYS A 1 86 ? -6.294 -1.160 11.723 1.00 74.25 86 CYS A O 1
ATOM 721 N N . PRO A 1 87 ? -6.143 1.004 12.450 1.00 76.50 87 PRO A N 1
ATOM 722 C CA . PRO A 1 87 ? -4.890 1.318 11.779 1.00 76.50 87 PRO A CA 1
ATOM 723 C C . PRO A 1 87 ? -3.831 0.252 12.049 1.00 76.50 87 PRO A C 1
ATOM 725 O O . PRO A 1 87 ? -3.677 -0.245 13.177 1.00 76.50 87 PRO A O 1
ATOM 728 N N . LEU A 1 88 ? -3.129 -0.131 10.990 1.00 82.81 88 LEU A N 1
ATOM 729 C CA . LEU A 1 88 ? -2.056 -1.106 11.066 1.00 82.81 88 LEU A CA 1
ATOM 730 C C . LEU A 1 88 ? -0.820 -0.468 11.708 1.00 82.81 88 LEU A C 1
ATOM 732 O O . LEU A 1 88 ? -0.473 0.676 11.438 1.00 82.81 88 LEU A O 1
ATOM 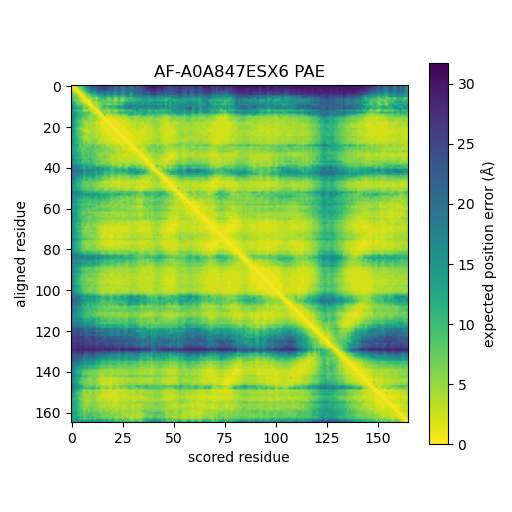736 N N . GLY A 1 89 ? -0.155 -1.224 12.582 1.00 83.12 89 GLY A N 1
ATOM 737 C CA . GLY A 1 89 ? 1.151 -0.823 13.098 1.00 83.12 89 GLY A CA 1
ATOM 738 C C . GLY A 1 89 ? 2.236 -1.018 12.040 1.00 83.12 89 GLY A C 1
ATOM 739 O O . GLY A 1 89 ? 2.096 -1.878 11.169 1.00 83.12 89 GLY A O 1
ATOM 740 N N . ILE A 1 90 ? 3.340 -0.280 12.180 1.00 84.50 90 ILE A N 1
ATOM 741 C CA . ILE A 1 90 ? 4.482 -0.271 11.247 1.00 84.50 90 ILE A CA 1
ATOM 742 C C . ILE A 1 90 ? 4.969 -1.687 10.909 1.00 84.50 90 ILE A C 1
ATOM 744 O O . ILE A 1 90 ? 5.162 -2.019 9.746 1.00 84.50 90 ILE A O 1
ATOM 748 N N . GLU A 1 91 ? 5.104 -2.558 11.911 1.00 87.25 91 GLU A N 1
ATOM 749 C CA . GLU A 1 91 ? 5.574 -3.933 11.700 1.00 87.25 91 GLU A CA 1
ATOM 750 C C . GLU A 1 91 ? 4.628 -4.769 10.831 1.00 87.25 91 GLU A C 1
ATOM 752 O O . GLU A 1 91 ? 5.081 -5.478 9.933 1.00 87.25 91 GLU A O 1
ATOM 757 N N . ILE A 1 92 ? 3.318 -4.703 11.085 1.00 89.06 92 ILE A N 1
ATOM 758 C CA . ILE A 1 92 ? 2.347 -5.432 10.262 1.00 89.06 92 ILE A CA 1
ATOM 759 C C . ILE A 1 92 ? 2.333 -4.852 8.852 1.00 89.06 92 ILE A C 1
ATOM 761 O O . ILE A 1 92 ? 2.266 -5.612 7.894 1.00 89.06 92 ILE A O 1
ATOM 765 N N . MET A 1 93 ? 2.421 -3.528 8.727 1.00 89.38 93 MET A N 1
ATOM 766 C CA . MET A 1 93 ? 2.443 -2.856 7.435 1.00 89.38 93 MET A CA 1
ATOM 767 C C . MET A 1 93 ? 3.631 -3.297 6.586 1.00 89.38 93 MET A C 1
ATOM 769 O O . MET A 1 93 ? 3.434 -3.748 5.464 1.00 89.38 93 MET A O 1
ATOM 773 N N . ASN A 1 94 ? 4.841 -3.271 7.146 1.00 90.25 94 ASN A N 1
ATOM 774 C CA . ASN A 1 94 ? 6.044 -3.694 6.435 1.00 90.25 94 ASN A CA 1
ATOM 775 C C . ASN A 1 94 ? 5.985 -5.170 6.038 1.00 90.25 94 ASN A C 1
ATOM 777 O O . ASN A 1 94 ? 6.304 -5.513 4.902 1.00 90.25 94 ASN A O 1
ATOM 781 N N . LYS A 1 95 ? 5.509 -6.048 6.929 1.00 91.19 95 LYS A N 1
ATOM 782 C CA . LYS A 1 95 ? 5.319 -7.469 6.603 1.00 91.19 95 LYS A CA 1
ATOM 783 C C . LYS A 1 95 ? 4.253 -7.691 5.524 1.00 91.19 95 LYS A C 1
ATOM 785 O O . LYS A 1 95 ? 4.423 -8.571 4.688 1.00 91.19 95 LYS A O 1
ATOM 790 N N . ALA A 1 96 ? 3.173 -6.911 5.539 1.00 91.06 96 ALA A N 1
ATOM 791 C CA . ALA A 1 96 ? 2.112 -6.969 4.538 1.00 91.06 96 ALA A CA 1
ATOM 792 C C . ALA A 1 96 ? 2.613 -6.525 3.164 1.00 91.06 96 ALA A C 1
ATOM 794 O O . ALA A 1 96 ? 2.492 -7.281 2.206 1.00 91.06 96 ALA A O 1
ATOM 795 N N . VAL A 1 97 ? 3.219 -5.338 3.085 1.00 90.88 97 VAL A N 1
ATOM 796 C CA . VAL A 1 97 ? 3.782 -4.784 1.847 1.00 90.88 97 VAL A CA 1
ATOM 797 C C . VAL A 1 97 ? 4.799 -5.748 1.258 1.00 90.88 97 VAL A C 1
ATOM 799 O O . VAL A 1 97 ? 4.658 -6.155 0.111 1.00 90.88 97 VAL A O 1
ATOM 802 N N . ARG A 1 98 ? 5.761 -6.199 2.068 1.00 89.75 98 ARG A N 1
ATOM 803 C CA . ARG A 1 98 ? 6.765 -7.176 1.648 1.00 89.75 98 ARG A CA 1
ATOM 804 C C . ARG A 1 98 ? 6.131 -8.457 1.118 1.00 89.75 98 ARG A C 1
ATOM 806 O O . ARG A 1 98 ? 6.458 -8.878 0.018 1.00 89.75 98 ARG A O 1
ATOM 813 N N . GLY A 1 99 ? 5.224 -9.064 1.881 1.00 89.69 99 GLY A N 1
ATOM 814 C CA . GLY A 1 99 ? 4.604 -10.318 1.468 1.00 89.69 99 GLY A CA 1
AT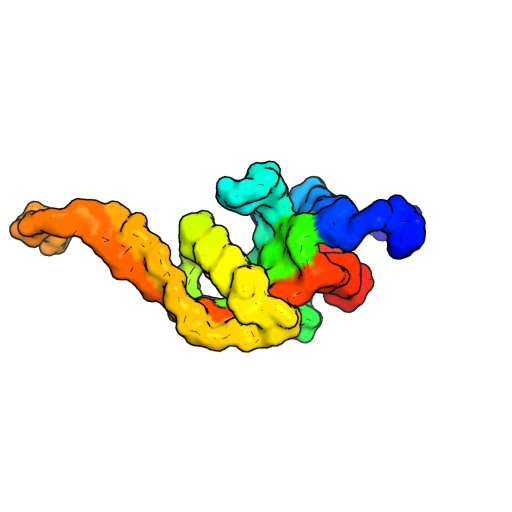OM 815 C C . GLY A 1 99 ? 3.807 -10.174 0.170 1.00 89.69 99 GLY A C 1
ATOM 816 O O . GLY A 1 99 ? 3.804 -11.094 -0.638 1.00 89.69 99 GLY A O 1
ATOM 817 N N . ILE A 1 100 ? 3.178 -9.018 -0.074 1.00 91.31 100 ILE A N 1
ATOM 818 C CA . ILE A 1 100 ? 2.496 -8.749 -1.347 1.00 91.31 100 ILE A CA 1
ATOM 819 C C . ILE A 1 100 ? 3.503 -8.561 -2.487 1.00 91.31 100 ILE A C 1
ATOM 821 O O . ILE A 1 100 ? 3.268 -9.084 -3.570 1.00 91.31 100 ILE A O 1
ATOM 825 N N . ILE A 1 101 ? 4.612 -7.852 -2.266 1.00 89.12 101 ILE A N 1
ATOM 826 C CA . ILE A 1 101 ? 5.665 -7.674 -3.279 1.00 89.12 101 ILE A CA 1
ATOM 827 C C . ILE A 1 101 ? 6.270 -9.030 -3.666 1.00 89.12 101 ILE A C 1
ATOM 829 O O . ILE A 1 101 ? 6.364 -9.350 -4.847 1.00 89.12 101 ILE A O 1
ATOM 833 N N . GLU A 1 102 ? 6.640 -9.844 -2.675 1.00 87.88 102 GLU A N 1
ATOM 834 C CA . GLU A 1 102 ? 7.316 -11.131 -2.879 1.00 87.88 102 GLU A CA 1
ATOM 835 C C . GLU A 1 102 ? 6.404 -12.193 -3.509 1.00 87.88 102 GLU A C 1
ATOM 837 O O . GLU A 1 102 ? 6.862 -12.995 -4.320 1.00 87.88 102 GLU A O 1
ATOM 842 N N . LEU A 1 103 ? 5.121 -12.224 -3.132 1.00 86.38 103 LEU A N 1
ATOM 843 C CA . LEU A 1 103 ? 4.177 -13.239 -3.613 1.00 86.38 103 LEU A CA 1
ATOM 844 C C . LEU A 1 103 ? 3.374 -12.786 -4.834 1.00 86.38 103 LEU A C 1
ATOM 846 O O . LEU A 1 103 ? 2.833 -13.631 -5.542 1.00 86.38 103 LEU A O 1
ATOM 850 N N . GLY A 1 104 ? 3.251 -11.477 -5.054 1.00 76.75 104 GLY A N 1
ATOM 851 C CA . GLY A 1 104 ? 2.352 -10.910 -6.050 1.00 76.75 104 GLY A CA 1
ATOM 852 C C . GLY A 1 104 ? 2.803 -11.170 -7.476 1.00 76.75 104 GLY A C 1
ATOM 853 O O . GLY A 1 104 ? 1.982 -11.574 -8.283 1.00 76.75 104 GLY A O 1
ATOM 854 N N . ASN A 1 105 ? 4.080 -10.959 -7.816 1.00 72.81 105 ASN A N 1
ATOM 855 C CA . ASN A 1 105 ? 4.574 -11.056 -9.204 1.00 72.81 105 ASN A CA 1
ATOM 856 C C . ASN A 1 105 ? 3.675 -10.334 -10.244 1.00 72.81 105 ASN A C 1
ATOM 858 O O . ASN A 1 105 ? 3.559 -10.772 -11.386 1.00 72.81 105 ASN A O 1
ATOM 862 N N . GLY A 1 106 ? 3.017 -9.235 -9.855 1.00 69.25 106 GLY A N 1
ATOM 863 C CA . GLY A 1 106 ? 2.048 -8.508 -10.691 1.00 69.25 106 GLY A CA 1
ATOM 864 C C . GLY A 1 106 ? 0.607 -9.042 -10.646 1.00 69.25 106 GLY A C 1
ATOM 865 O O . GLY A 1 106 ? -0.297 -8.411 -11.188 1.00 69.25 106 GLY A O 1
ATOM 866 N N . GLU A 1 107 ? 0.363 -10.160 -9.967 1.00 82.25 107 GLU A N 1
ATOM 867 C CA . GLU A 1 107 ? -0.958 -10.704 -9.661 1.00 82.25 107 GLU A CA 1
ATOM 868 C C . GLU A 1 107 ? -1.445 -10.298 -8.256 1.00 82.25 107 GLU A C 1
ATOM 870 O O . GLU A 1 107 ? -0.695 -9.851 -7.382 1.00 82.25 107 GLU A O 1
ATOM 875 N N . GLY A 1 108 ? -2.756 -10.438 -8.036 1.00 85.50 108 GLY A N 1
ATOM 876 C CA . GLY A 1 108 ? -3.378 -10.163 -6.745 1.00 85.50 108 GLY A CA 1
ATOM 877 C C . GLY A 1 108 ? -3.111 -11.276 -5.730 1.00 85.50 108 GLY A C 1
ATOM 878 O O . GLY A 1 108 ? -3.529 -12.417 -5.926 1.00 85.50 108 GLY A O 1
ATOM 879 N N . VAL A 1 109 ? -2.505 -10.924 -4.599 1.00 90.25 109 VAL A N 1
ATOM 880 C CA . VAL A 1 109 ? -2.312 -11.810 -3.447 1.00 90.25 109 VAL A CA 1
ATOM 881 C C . VAL A 1 109 ? -3.582 -11.836 -2.602 1.00 90.25 109 VAL A C 1
ATOM 883 O O . VAL A 1 109 ? -4.116 -10.790 -2.221 1.00 90.25 109 VAL A O 1
ATOM 886 N N . LYS A 1 110 ? -4.060 -13.039 -2.274 1.00 89.25 110 LYS A N 1
ATOM 887 C CA . LYS A 1 110 ? -5.236 -13.259 -1.420 1.00 89.25 110 LYS A CA 1
ATOM 888 C C . LYS A 1 110 ? -4.850 -13.971 -0.131 1.00 89.25 110 LYS A C 1
ATOM 890 O O . LYS A 1 110 ? -3.960 -14.815 -0.130 1.00 89.25 110 LYS A O 1
ATOM 895 N N . ASP A 1 111 ? -5.547 -13.620 0.946 1.00 88.62 111 ASP A N 1
ATOM 896 C CA . ASP A 1 111 ? -5.476 -14.272 2.257 1.00 88.62 111 ASP A CA 1
ATOM 897 C C . ASP A 1 111 ? -4.059 -14.427 2.847 1.00 88.62 111 ASP A C 1
ATOM 899 O O . ASP A 1 111 ? -3.774 -15.370 3.587 1.00 88.62 111 ASP A O 1
ATOM 903 N N . LEU A 1 112 ? -3.167 -13.465 2.582 1.00 91.38 112 LEU A N 1
ATOM 904 C CA . LEU A 1 112 ? -1.842 -13.416 3.193 1.00 91.38 112 LEU A CA 1
ATOM 905 C C . LEU A 1 112 ? -1.976 -13.203 4.703 1.00 91.38 112 LEU A C 1
ATOM 907 O O . LEU A 1 112 ? -2.503 -12.186 5.156 1.00 91.38 112 LEU A O 1
ATOM 911 N N . ILE A 1 113 ? -1.461 -14.140 5.495 1.00 91.81 113 ILE A N 1
ATOM 912 C CA . ILE A 1 113 ? -1.475 -14.028 6.953 1.00 91.81 113 ILE A CA 1
ATOM 913 C C . ILE A 1 113 ? -0.215 -13.304 7.415 1.00 91.81 113 ILE A C 1
ATOM 915 O O . ILE A 1 113 ? 0.897 -13.816 7.306 1.00 91.81 113 ILE A O 1
ATOM 919 N N . VAL A 1 114 ? -0.407 -12.134 8.013 1.00 91.12 114 VAL A N 1
ATOM 920 C CA . VAL A 1 114 ? 0.658 -11.340 8.620 1.00 91.12 114 VAL A CA 1
ATOM 921 C C . VAL A 1 114 ? 0.484 -11.339 10.126 1.00 91.12 114 VAL A C 1
ATOM 923 O O . VAL A 1 114 ? -0.601 -11.052 10.630 1.00 91.12 114 VAL A O 1
ATOM 926 N N . SER A 1 115 ? 1.552 -11.636 10.862 1.00 88.50 115 SER A N 1
ATOM 927 C CA . SER A 1 115 ? 1.518 -11.687 12.322 1.00 88.50 115 SER A CA 1
ATOM 928 C C . SER A 1 115 ? 2.580 -10.807 12.973 1.00 88.50 115 SER A C 1
ATOM 930 O O . SER A 1 115 ? 3.691 -10.636 12.464 1.00 88.50 115 SER A O 1
ATOM 932 N N . GLN A 1 116 ? 2.228 -10.240 14.124 1.00 87.25 116 GLN A N 1
ATOM 933 C CA . GLN A 1 116 ? 3.115 -9.456 14.977 1.00 87.25 116 GLN A CA 1
ATOM 934 C C . GLN A 1 116 ? 2.990 -9.926 16.426 1.00 87.25 116 GLN A C 1
ATOM 936 O O . GLN A 1 116 ? 1.887 -10.136 16.937 1.00 87.25 116 GLN A O 1
ATOM 941 N N . TRP A 1 117 ? 4.132 -10.006 17.106 1.00 84.56 117 TRP A N 1
ATOM 942 C CA . TRP A 1 117 ? 4.179 -10.150 18.553 1.00 84.56 117 TRP A CA 1
ATOM 943 C C . TRP A 1 117 ? 3.900 -8.806 19.212 1.00 84.56 117 TRP A C 1
ATOM 945 O O . TRP A 1 117 ? 4.621 -7.833 19.004 1.00 84.56 117 TRP A O 1
ATOM 955 N N . LYS A 1 118 ? 2.857 -8.741 20.033 1.00 81.56 118 LYS A N 1
ATOM 956 C CA . LYS A 1 118 ? 2.482 -7.530 20.757 1.00 81.56 118 LYS A CA 1
ATOM 957 C C . LYS A 1 118 ? 2.634 -7.755 22.249 1.00 81.56 118 LYS A C 1
ATOM 959 O O . LYS A 1 118 ? 2.168 -8.757 22.779 1.00 81.56 118 LYS A O 1
ATOM 964 N N . ALA A 1 119 ? 3.265 -6.807 22.936 1.00 74.69 119 ALA A N 1
ATOM 965 C CA . ALA A 1 119 ? 3.363 -6.850 24.388 1.00 74.69 119 ALA A CA 1
ATOM 966 C C . ALA A 1 119 ? 1.965 -6.894 25.023 1.00 74.69 119 ALA A C 1
ATOM 968 O O . ALA A 1 119 ? 1.059 -6.155 24.626 1.00 74.69 119 ALA A O 1
ATOM 969 N N . PHE A 1 120 ? 1.808 -7.752 26.028 1.00 71.88 120 PHE A N 1
ATOM 970 C CA . PHE A 1 120 ? 0.543 -7.897 26.734 1.00 71.88 120 PHE A CA 1
ATOM 971 C C . PHE A 1 120 ? 0.229 -6.622 27.534 1.00 71.88 120 PHE A C 1
ATOM 973 O O . PHE A 1 120 ? 0.992 -6.231 28.423 1.00 71.88 120 PHE A O 1
ATOM 980 N N . HIS A 1 121 ? -0.898 -5.961 27.251 1.00 70.06 121 HIS A N 1
ATOM 981 C CA . HIS A 1 121 ? -1.295 -4.769 28.002 1.00 70.06 121 HIS A CA 1
ATOM 982 C C . HIS A 1 121 ? -1.951 -5.170 29.332 1.00 70.06 121 HIS A C 1
ATOM 984 O O . HIS A 1 121 ? -3.040 -5.745 29.368 1.00 70.06 121 HIS A O 1
ATOM 990 N N . ARG A 1 122 ? -1.289 -4.868 30.457 1.00 65.44 122 ARG A N 1
ATOM 991 C CA . ARG A 1 122 ? -1.834 -5.134 31.797 1.00 65.44 122 ARG A CA 1
ATOM 992 C C . ARG A 1 122 ? -2.950 -4.144 32.131 1.00 65.44 122 ARG A C 1
ATOM 994 O O . ARG A 1 122 ? -2.691 -2.969 32.364 1.00 65.44 122 ARG A O 1
ATOM 1001 N N . VAL A 1 123 ? -4.177 -4.640 32.259 1.00 75.50 123 VAL A N 1
ATOM 1002 C CA . VAL A 1 123 ? -5.348 -3.888 32.742 1.00 75.50 123 VAL A CA 1
ATOM 1003 C C . VAL A 1 123 ? -5.796 -4.422 34.104 1.00 75.50 123 VAL A C 1
ATOM 1005 O O . VAL A 1 123 ? -5.455 -5.541 34.481 1.00 75.50 123 VAL A O 1
ATOM 1008 N N . ARG A 1 124 ? -6.588 -3.646 34.869 1.00 72.50 124 ARG A N 1
ATOM 1009 C CA . ARG A 1 124 ? -7.083 -4.060 36.207 1.00 72.50 124 ARG A CA 1
ATOM 1010 C C . ARG A 1 124 ? -7.710 -5.462 36.203 1.00 72.50 124 ARG A C 1
ATOM 1012 O O . ARG A 1 124 ? -7.494 -6.208 37.149 1.00 72.50 124 ARG A O 1
ATOM 1019 N N . ARG A 1 125 ? -8.422 -5.824 35.127 1.00 70.31 125 ARG A N 1
ATOM 1020 C CA . ARG A 1 125 ? -9.044 -7.148 34.946 1.00 70.31 125 ARG A CA 1
ATOM 1021 C C . ARG A 1 125 ? -8.033 -8.287 34.747 1.00 70.31 125 ARG A C 1
ATOM 1023 O O . ARG A 1 125 ? -8.329 -9.412 35.114 1.00 70.31 125 ARG A O 1
ATOM 1030 N N . THR A 1 126 ? -6.844 -8.010 34.208 1.00 67.56 126 THR A N 1
ATOM 1031 C CA . THR A 1 126 ? -5.815 -9.021 33.893 1.00 67.56 126 THR A CA 1
ATOM 1032 C C . THR A 1 126 ? -4.664 -9.055 34.901 1.00 67.56 126 THR A C 1
ATOM 1034 O O . THR A 1 126 ? -3.743 -9.852 34.762 1.00 67.56 126 THR A O 1
ATOM 1037 N N . LYS A 1 127 ? -4.725 -8.239 35.963 1.00 65.88 127 LYS A N 1
ATOM 1038 C CA . LYS A 1 127 ? -3.653 -8.055 36.959 1.00 65.88 127 LYS A CA 1
ATOM 1039 C C . LYS A 1 127 ? -3.313 -9.323 37.772 1.00 65.88 127 LYS A C 1
ATOM 1041 O O . LYS A 1 127 ? -2.222 -9.390 38.326 1.00 65.88 127 LYS A O 1
ATOM 1046 N N . GLY A 1 128 ? -4.220 -10.306 37.823 1.00 65.94 128 GLY A N 1
ATOM 1047 C CA . GLY A 1 128 ? -4.040 -11.607 38.493 1.00 65.94 128 GLY A CA 1
ATOM 1048 C C . GLY A 1 128 ? -3.865 -12.808 37.551 1.00 65.94 128 GLY A C 1
ATOM 1049 O O . GLY A 1 128 ? -3.562 -13.903 38.012 1.00 65.94 128 GLY A O 1
ATOM 1050 N N . LEU A 1 129 ? -4.023 -12.609 36.238 1.00 61.25 129 LEU A N 1
ATOM 1051 C CA . LEU A 1 129 ? -3.744 -13.618 35.214 1.00 61.25 129 LEU A CA 1
ATOM 1052 C C . LEU A 1 129 ? -2.270 -13.465 34.803 1.00 61.25 129 LEU A C 1
ATOM 1054 O O . LEU A 1 129 ? -1.935 -12.603 33.996 1.00 61.25 129 LEU A O 1
ATOM 1058 N N . LEU A 1 130 ? -1.350 -14.234 35.387 1.00 64.38 130 LEU A N 1
ATOM 1059 C CA . LEU A 1 130 ? 0.080 -14.154 35.045 1.00 64.38 130 LEU A CA 1
ATOM 1060 C C . LEU A 1 130 ? 0.502 -15.275 34.081 1.00 64.38 130 LEU A C 1
ATOM 1062 O O . LEU A 1 130 ? 0.410 -16.439 34.458 1.00 64.38 130 LEU A O 1
ATOM 1066 N N . LYS A 1 131 ? 1.050 -14.911 32.900 1.00 61.75 131 LYS A N 1
ATOM 1067 C CA . LYS A 1 131 ? 2.357 -15.387 32.354 1.00 61.75 131 LYS A CA 1
ATOM 1068 C C . LYS A 1 131 ? 2.656 -15.007 30.893 1.00 61.75 131 LYS A C 1
ATOM 1070 O O . LYS A 1 131 ? 3.809 -15.140 30.490 1.00 61.75 131 LYS A O 1
ATOM 1075 N N . LEU A 1 132 ? 1.698 -14.541 30.094 1.00 59.12 132 LEU A N 1
ATOM 1076 C CA . LEU A 1 132 ? 1.996 -14.171 28.703 1.00 59.12 132 LEU A CA 1
ATOM 1077 C C . LEU A 1 132 ? 2.745 -12.833 28.658 1.00 59.12 132 LEU A C 1
ATOM 1079 O O . LEU A 1 132 ? 2.236 -11.803 29.096 1.00 59.12 132 LEU A O 1
ATOM 1083 N N . LYS A 1 133 ? 3.995 -12.864 28.178 1.00 69.75 133 LYS A N 1
ATOM 1084 C CA . LYS A 1 133 ? 4.792 -11.650 27.928 1.00 69.75 133 LYS A CA 1
ATOM 1085 C C . LYS A 1 133 ? 4.293 -10.917 26.679 1.00 69.75 133 LYS A C 1
ATOM 1087 O O . LYS A 1 133 ? 4.357 -9.690 26.623 1.00 69.75 133 LYS A O 1
ATOM 1092 N N . MET A 1 134 ? 3.803 -11.671 25.697 1.00 75.31 134 MET A N 1
ATOM 1093 C CA . MET A 1 134 ? 3.342 -11.174 24.407 1.00 75.31 134 MET A CA 1
ATOM 1094 C C . MET A 1 134 ? 2.200 -12.046 23.880 1.00 75.31 134 MET A C 1
ATOM 1096 O O . MET A 1 134 ? 2.180 -13.247 24.150 1.00 75.31 134 MET A O 1
ATOM 1100 N N . ASP A 1 135 ? 1.319 -11.437 23.094 1.00 80.19 135 ASP A N 1
ATOM 1101 C CA . ASP A 1 135 ? 0.287 -12.102 22.302 1.00 80.19 135 ASP A CA 1
ATOM 1102 C C . ASP A 1 135 ? 0.647 -12.008 20.816 1.00 80.19 135 ASP A C 1
ATOM 1104 O O . ASP A 1 135 ? 1.226 -11.011 20.374 1.00 80.19 135 ASP A O 1
ATOM 1108 N N . ILE A 1 136 ? 0.278 -13.020 20.029 1.00 83.44 136 ILE A N 1
ATOM 1109 C CA . ILE A 1 136 ? 0.363 -12.937 18.568 1.00 83.44 136 ILE A CA 1
ATOM 1110 C C . ILE A 1 136 ? -0.916 -12.288 18.058 1.00 83.44 136 ILE A C 1
ATOM 1112 O O . ILE A 1 136 ? -2.013 -12.816 18.239 1.00 83.44 136 ILE A O 1
ATOM 1116 N N . ARG A 1 137 ? -0.771 -11.157 17.372 1.00 84.06 137 ARG A N 1
ATOM 1117 C CA . ARG A 1 137 ? -1.841 -10.582 16.564 1.00 84.06 137 ARG A CA 1
ATOM 1118 C C . ARG A 1 137 ? -1.606 -10.973 15.114 1.00 84.06 137 ARG A C 1
ATOM 1120 O O . ARG A 1 137 ? -0.626 -10.525 14.526 1.00 84.06 137 ARG A O 1
ATOM 1127 N N . SER A 1 138 ? -2.518 -11.757 14.553 1.00 88.19 138 SER A N 1
ATOM 1128 C CA . SER A 1 138 ? -2.521 -12.121 13.134 1.00 88.19 138 SER A CA 1
ATOM 1129 C C . SER A 1 138 ? -3.635 -11.389 12.398 1.00 88.19 138 SER A C 1
ATOM 1131 O O . SER A 1 138 ? -4.725 -11.214 12.941 1.00 88.19 138 SER A O 1
ATOM 1133 N N . LEU A 1 139 ? -3.353 -10.964 11.173 1.00 90.38 139 LEU A N 1
ATOM 1134 C CA . LEU A 1 139 ? -4.290 -10.318 10.266 1.00 90.38 139 LEU A CA 1
ATOM 1135 C C . LEU A 1 139 ? -4.185 -10.957 8.889 1.00 90.38 139 LEU A C 1
ATOM 1137 O O . LEU A 1 139 ? -3.113 -11.384 8.470 1.00 90.38 139 LEU A O 1
ATOM 1141 N N . THR A 1 140 ? -5.315 -10.994 8.202 1.00 92.94 140 THR A N 1
ATOM 1142 C CA . THR A 1 140 ? -5.408 -11.410 6.806 1.00 92.94 140 THR A CA 1
ATOM 1143 C C . THR A 1 140 ? -5.323 -10.173 5.932 1.00 92.94 140 THR A C 1
ATOM 1145 O O . THR A 1 140 ? -6.007 -9.178 6.189 1.00 92.94 140 THR A O 1
ATOM 1148 N N . VAL A 1 141 ? -4.467 -10.241 4.923 1.00 92.81 141 VAL A N 1
ATOM 1149 C CA . VAL A 1 141 ? -4.168 -9.172 3.980 1.00 92.81 141 VAL A CA 1
ATOM 1150 C C . VAL A 1 141 ? -4.451 -9.676 2.571 1.00 92.81 141 VAL A C 1
ATOM 1152 O O . VAL A 1 141 ? -4.184 -10.829 2.238 1.00 92.81 141 VAL A O 1
ATOM 1155 N N . SER A 1 142 ? -5.028 -8.829 1.731 1.00 93.50 142 SER A N 1
ATOM 1156 C CA . SER A 1 142 ? -5.223 -9.125 0.311 1.00 93.50 142 SER A CA 1
ATOM 1157 C C . SER A 1 142 ? -5.028 -7.860 -0.497 1.00 93.50 142 SER A C 1
ATOM 1159 O O . SER A 1 142 ? -5.517 -6.803 -0.108 1.00 93.50 142 SER A O 1
ATOM 1161 N N . GLY A 1 143 ? -4.309 -7.948 -1.604 1.00 92.94 143 GLY A N 1
ATOM 1162 C CA . GLY A 1 143 ? -3.894 -6.770 -2.346 1.00 92.94 143 GLY A CA 1
ATOM 1163 C C . GLY A 1 143 ? -3.073 -7.115 -3.571 1.00 92.94 143 GLY A C 1
ATOM 1164 O O . GLY A 1 143 ? -2.944 -8.277 -3.937 1.00 92.94 143 GLY A O 1
ATOM 1165 N N . MET A 1 144 ? -2.516 -6.093 -4.197 1.00 93.31 144 MET A N 1
ATOM 1166 C CA . MET A 1 144 ? -1.680 -6.221 -5.382 1.00 93.31 144 MET A CA 1
ATOM 1167 C C . MET A 1 144 ? -0.500 -5.264 -5.318 1.00 93.31 144 MET A C 1
ATOM 1169 O O . MET A 1 144 ? -0.559 -4.225 -4.655 1.00 93.31 144 MET A O 1
ATOM 1173 N N . HIS A 1 145 ? 0.556 -5.624 -6.035 1.00 92.19 145 HIS A N 1
ATOM 1174 C CA . HIS A 1 145 ? 1.722 -4.785 -6.238 1.00 92.19 145 HIS A CA 1
ATOM 1175 C C . HIS A 1 145 ? 1.925 -4.528 -7.732 1.00 92.19 145 HIS A C 1
ATOM 1177 O O . HIS A 1 145 ? 1.829 -5.450 -8.540 1.00 92.19 145 HIS A O 1
ATOM 1183 N N . ILE A 1 146 ? 2.184 -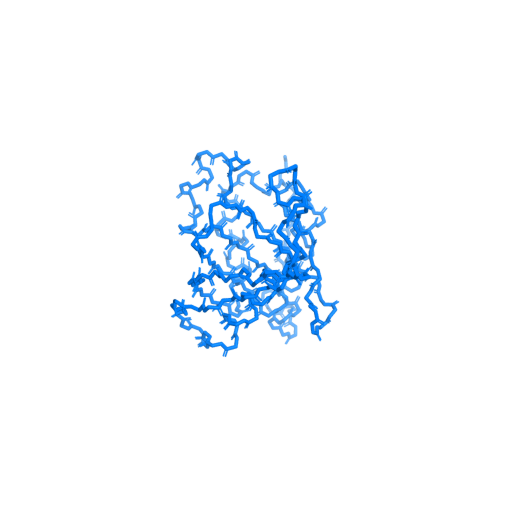3.271 -8.084 1.00 90.69 146 ILE A N 1
ATOM 1184 C CA . ILE A 1 146 ? 2.362 -2.798 -9.455 1.00 90.69 146 ILE A CA 1
ATOM 1185 C C . ILE A 1 146 ? 3.723 -2.105 -9.544 1.00 90.69 146 ILE A C 1
ATOM 1187 O O . ILE A 1 146 ? 3.875 -0.973 -9.080 1.00 90.69 146 ILE A O 1
ATOM 1191 N N . ASN A 1 147 ? 4.697 -2.768 -10.171 1.00 87.31 147 ASN A N 1
ATOM 1192 C CA . ASN A 1 147 ? 6.094 -2.322 -10.174 1.00 87.31 147 ASN A CA 1
ATOM 1193 C C . ASN A 1 147 ? 6.289 -0.922 -10.788 1.00 87.31 147 ASN A C 1
ATOM 1195 O O . ASN A 1 147 ? 7.041 -0.123 -10.252 1.00 87.31 147 ASN A O 1
ATOM 1199 N N . GLY A 1 148 ? 5.609 -0.602 -11.893 1.00 80.62 148 GLY A N 1
ATOM 1200 C CA . GLY A 1 148 ? 5.663 0.718 -12.549 1.00 80.62 148 GLY A CA 1
ATOM 1201 C C . GLY A 1 148 ? 4.466 1.623 -12.240 1.00 80.62 148 GLY A C 1
ATOM 1202 O O . GLY A 1 148 ? 4.247 2.611 -12.925 1.00 80.62 148 GLY A O 1
ATOM 1203 N N . GLY A 1 149 ? 3.640 1.268 -11.251 1.00 80.56 149 GLY A N 1
ATOM 1204 C CA . GLY A 1 149 ? 2.319 1.879 -11.074 1.00 80.56 149 GLY A CA 1
ATOM 1205 C C . GLY A 1 149 ? 2.310 3.241 -10.382 1.00 80.56 149 GLY A C 1
ATOM 1206 O O . GLY A 1 149 ? 1.245 3.834 -10.256 1.00 80.56 149 GLY A O 1
ATOM 1207 N N . VAL A 1 150 ? 3.452 3.731 -9.885 1.00 87.31 150 VAL A N 1
ATOM 1208 C CA . VAL A 1 150 ? 3.502 4.952 -9.060 1.00 87.31 150 VAL A CA 1
ATOM 1209 C C . VAL A 1 150 ? 3.195 6.194 -9.892 1.00 87.31 150 VAL A C 1
ATOM 1211 O O . VAL A 1 150 ? 2.342 6.985 -9.495 1.00 87.31 150 VAL A O 1
ATOM 1214 N N . ARG A 1 151 ? 3.845 6.345 -11.051 1.00 88.06 151 ARG A N 1
ATOM 1215 C CA . ARG A 1 151 ? 3.621 7.476 -11.957 1.00 88.06 151 ARG A CA 1
ATOM 1216 C C . ARG A 1 151 ? 2.191 7.511 -12.471 1.00 88.06 151 ARG A C 1
ATOM 1218 O O . ARG A 1 151 ? 1.527 8.531 -12.336 1.00 88.06 151 ARG A O 1
ATOM 1225 N N . ASP A 1 152 ? 1.709 6.389 -13.000 1.00 88.25 152 ASP A N 1
ATOM 1226 C CA . ASP A 1 152 ? 0.355 6.298 -13.548 1.00 88.25 152 ASP A CA 1
ATOM 1227 C C . ASP A 1 152 ? -0.698 6.642 -12.492 1.00 88.25 152 ASP A C 1
ATOM 1229 O O . ASP A 1 152 ? -1.676 7.328 -12.785 1.00 88.25 152 ASP A O 1
ATOM 1233 N N . PHE A 1 153 ? -0.492 6.198 -11.250 1.00 89.50 153 PHE A N 1
ATOM 1234 C CA . PHE A 1 153 ? -1.381 6.525 -10.141 1.00 89.50 153 PHE A CA 1
ATOM 1235 C C . PHE A 1 153 ? -1.284 8.002 -9.745 1.00 89.50 153 PHE A C 1
ATOM 1237 O O . PHE A 1 153 ? -2.303 8.633 -9.474 1.00 89.50 153 PHE A O 1
ATOM 1244 N N . TYR A 1 154 ? -0.080 8.575 -9.743 1.00 87.44 154 TYR A N 1
ATOM 1245 C CA . TYR A 1 154 ? 0.119 9.999 -9.495 1.00 87.44 154 TYR A CA 1
ATOM 1246 C C . TYR A 1 154 ? -0.600 10.849 -10.551 1.00 87.44 154 TYR A C 1
ATOM 1248 O O . TYR A 1 154 ? -1.455 11.660 -10.204 1.00 87.44 154 TYR A O 1
ATOM 1256 N N . GLU A 1 155 ? -0.308 10.619 -11.832 1.00 87.44 155 GLU A N 1
ATOM 1257 C CA . GLU A 1 155 ? -0.780 11.435 -12.954 1.00 87.44 155 GLU A CA 1
ATOM 1258 C C . GLU A 1 155 ? -2.273 11.269 -13.253 1.00 87.44 155 GLU A C 1
ATOM 1260 O O . GLU A 1 155 ? -2.902 12.244 -13.658 1.00 87.44 155 GLU A O 1
ATOM 1265 N N . ASN A 1 156 ? -2.845 10.072 -13.070 1.00 87.06 156 ASN A N 1
ATOM 1266 C CA . ASN A 1 156 ? -4.225 9.785 -13.489 1.00 87.06 156 ASN A CA 1
ATOM 1267 C C . ASN A 1 156 ? -5.228 9.685 -12.336 1.00 87.06 156 ASN A C 1
ATOM 1269 O O . ASN A 1 156 ? -6.428 9.848 -12.562 1.00 87.06 156 ASN A O 1
ATOM 1273 N N . ILE A 1 157 ? -4.776 9.377 -11.118 1.00 87.31 157 ILE A N 1
ATOM 1274 C CA . ILE A 1 157 ? -5.664 9.224 -9.959 1.00 87.31 157 ILE A CA 1
ATOM 1275 C C . ILE A 1 157 ? -5.469 10.401 -9.016 1.00 87.31 157 ILE A C 1
ATOM 1277 O O . ILE A 1 157 ? -6.422 11.129 -8.754 1.00 87.31 157 ILE A O 1
ATOM 1281 N N . LEU A 1 158 ? -4.248 10.631 -8.534 1.00 87.62 158 LEU A N 1
ATOM 1282 C CA . LEU A 1 158 ? -4.036 11.612 -7.473 1.00 87.62 158 LEU A CA 1
ATOM 1283 C C . LEU A 1 158 ? -4.213 13.067 -7.930 1.00 87.62 158 LEU A C 1
ATOM 1285 O O . LEU A 1 158 ? -4.744 13.863 -7.161 1.00 87.62 158 LEU A O 1
ATOM 1289 N N . THR A 1 159 ? -3.863 13.411 -9.169 1.00 86.38 159 THR A N 1
ATOM 1290 C CA . THR A 1 159 ? -4.139 14.736 -9.772 1.00 86.38 159 THR A CA 1
ATOM 1291 C C . THR A 1 159 ? -5.627 15.089 -9.834 1.00 86.38 159 THR A C 1
ATOM 1293 O O . THR A 1 159 ? -5.980 16.266 -9.843 1.00 86.38 159 THR A O 1
ATOM 1296 N N . ASN A 1 160 ? -6.499 14.079 -9.870 1.00 85.75 160 ASN A N 1
ATOM 1297 C CA . ASN A 1 160 ? -7.950 14.249 -9.871 1.00 85.75 160 ASN A CA 1
ATOM 1298 C C . ASN A 1 160 ? -8.537 14.315 -8.454 1.00 85.75 160 ASN A C 1
ATOM 1300 O O . ASN A 1 160 ? -9.740 14.508 -8.304 1.00 85.75 160 ASN A O 1
ATOM 1304 N N . THR A 1 161 ? -7.707 14.159 -7.421 1.00 85.75 161 THR A N 1
ATOM 1305 C CA . THR A 1 161 ? -8.120 14.215 -6.014 1.00 85.75 161 THR A CA 1
ATOM 1306 C C . THR A 1 161 ? -7.604 15.476 -5.334 1.00 85.75 161 THR A C 1
ATOM 1308 O O . THR A 1 161 ? -6.599 16.056 -5.735 1.00 85.75 161 THR A O 1
ATOM 1311 N N . SER A 1 162 ? -8.234 15.862 -4.228 1.00 84.62 162 SER A N 1
ATOM 1312 C CA . SER A 1 162 ? -7.764 16.953 -3.365 1.00 84.62 162 SER A CA 1
ATOM 1313 C C . SER A 1 162 ? -6.551 16.583 -2.488 1.00 84.62 162 SER A C 1
ATOM 1315 O O . SER A 1 162 ? -6.123 17.367 -1.638 1.00 84.62 162 SER A O 1
ATOM 1317 N N . LEU A 1 163 ? -5.998 15.376 -2.674 1.00 82.94 163 LEU A N 1
ATOM 1318 C CA . LEU A 1 163 ? -4.903 14.815 -1.875 1.00 82.94 163 LEU A CA 1
ATOM 1319 C C . LEU A 1 163 ? -3.525 15.364 -2.261 1.00 82.94 163 LEU A C 1
ATOM 1321 O O . LEU A 1 163 ? -2.574 15.188 -1.497 1.00 82.94 163 LEU A O 1
ATOM 1325 N N . ILE A 1 164 ? -3.422 15.999 -3.429 1.00 81.50 164 ILE A N 1
ATOM 1326 C CA . ILE A 1 164 ? -2.217 16.662 -3.925 1.00 81.50 164 ILE A CA 1
ATOM 1327 C C . ILE A 1 164 ? -2.547 18.133 -4.195 1.00 81.50 164 ILE A C 1
ATOM 1329 O O . ILE A 1 164 ? -3.593 18.434 -4.768 1.00 81.50 164 ILE A O 1
ATOM 1333 N N . ILE A 1 165 ? -1.674 19.038 -3.741 1.00 63.31 165 ILE A N 1
ATOM 1334 C CA . ILE A 1 165 ? -1.800 20.502 -3.886 1.00 63.31 165 ILE A CA 1
ATOM 1335 C C . ILE A 1 165 ? -0.925 21.021 -5.027 1.00 63.31 165 ILE A C 1
ATOM 1337 O O . ILE A 1 165 ? 0.241 20.579 -5.107 1.00 63.31 165 ILE A O 1
#

Foldseek 3Di:
DPPPDPDDDPVVDPDLLVVLLVLQVCLCPQQVVAWPWDAQPPPRWIKTKGAPDPVFDPVLVVLDDPFGIWIGTSQFIKGKHKPDPDDDDNQQVNQQRVVQSVVAPQHKDFFDKGKDWAADDDDPVCVPVDDDRTDIDIMTMIIHGDRNCSVVCVVPRVVSGPSGD

Solvent-accessible surface area (backbone atoms only — not comparable to full-atom values): 9578 Å² total; per-residue (Å²): 132,84,76,89,68,82,74,78,57,79,87,78,45,96,44,62,44,59,48,20,36,53,54,24,52,47,45,32,72,76,24,56,90,60,20,44,79,42,75,39,92,88,72,80,40,67,24,22,36,34,67,67,48,92,88,53,52,72,71,43,56,73,68,46,71,101,42,48,32,40,37,31,22,36,73,15,27,37,39,30,38,61,76,61,94,60,88,76,51,70,70,48,46,54,51,44,54,49,52,30,56,76,66,12,83,71,38,74,35,70,72,42,77,36,69,41,82,37,72,55,80,84,43,87,91,45,72,82,68,86,79,72,69,53,43,79,50,72,42,43,31,35,31,35,26,34,57,74,39,40,59,59,42,44,69,70,44,40,69,78,25,88,73,54,130

Radius of gyration: 17.99 Å; Cα contacts (8 Å, |Δi|>4): 259; chains: 1; bounding box: 34×43×60 Å